Protein AF-A0A2C5YPR4-F1 (afdb_monomer_lite)

Sequence (133 aa):
MRWQLLCVPSAASAALASVCPGVGPGCRVGAGDQNVTSFQLYPENAEWDPKRCRMYFSAVYNSTVVVWDPVRRLQTGLLSIPGLSYQPPGHASGVRLDDSGDNLFIMNNAGAAFSTDGADIAGDNNLVNTSST

Foldseek 3Di:
DDDDPDPDDDDDDDPDQCPPPLADPPQRADDDDADADDPQQPFQDKEAQRNVQWMWTWRFCQRWIFIAHRVVSYTPDIGDDPPAGNDPPKTFNDWYADPVNQKIKTWIAFPPVDDQVPDDRHDDIDIDIDTPD

Structure (mmCIF, N/CA/C/O backbone):
data_AF-A0A2C5YPR4-F1
#
_entry.id   AF-A0A2C5YPR4-F1
#
loop_
_atom_site.group_PDB
_atom_site.id
_atom_site.type_symbol
_atom_site.label_atom_id
_atom_site.label_alt_id
_atom_site.label_comp_id
_atom_site.label_asym_id
_atom_site.label_entity_id
_atom_site.label_seq_id
_atom_site.pdbx_PDB_ins_code
_atom_site.Cartn_x
_atom_site.Cartn_y
_atom_site.Cartn_z
_atom_site.occupancy
_atom_site.B_iso_or_equiv
_atom_site.auth_seq_id
_atom_site.auth_comp_id
_atom_site.auth_asym_id
_atom_site.auth_atom_id
_atom_site.pdbx_PDB_model_num
ATOM 1 N N . MET A 1 1 ? -6.757 -15.200 -5.538 1.00 29.70 1 MET A N 1
ATOM 2 C CA . MET A 1 1 ? -6.153 -15.583 -4.241 1.00 29.70 1 MET A CA 1
ATOM 3 C C . MET A 1 1 ? -7.161 -15.277 -3.142 1.00 29.70 1 MET A C 1
ATOM 5 O O . MET A 1 1 ? -7.817 -14.248 -3.217 1.00 29.70 1 MET A O 1
ATOM 9 N N . ARG A 1 2 ? -7.378 -16.209 -2.211 1.00 26.59 2 ARG A N 1
ATOM 10 C CA . ARG A 1 2 ? -8.500 -16.213 -1.258 1.00 26.59 2 ARG A CA 1
ATOM 11 C C . ARG A 1 2 ? -7.988 -15.783 0.114 1.00 26.59 2 ARG A C 1
ATOM 13 O O . ARG A 1 2 ? -7.317 -16.564 0.775 1.00 26.59 2 ARG A O 1
ATOM 20 N N . TRP A 1 3 ? -8.288 -14.555 0.517 1.00 30.58 3 TRP A N 1
ATOM 21 C CA . TRP A 1 3 ? -7.925 -14.032 1.832 1.00 30.58 3 TRP A CA 1
ATOM 22 C C . TRP A 1 3 ? -9.118 -14.204 2.771 1.00 30.58 3 TRP A C 1
ATOM 24 O O . TRP A 1 3 ? -10.081 -13.447 2.715 1.00 30.58 3 TRP A O 1
ATOM 34 N N . GLN A 1 4 ? -9.084 -15.251 3.596 1.00 32.06 4 GLN A N 1
ATOM 35 C CA . GLN A 1 4 ? -10.029 -15.411 4.698 1.00 32.06 4 GLN A CA 1
ATOM 36 C C . GLN A 1 4 ? -9.467 -14.710 5.933 1.00 32.06 4 GLN A C 1
ATOM 38 O O . GLN A 1 4 ? -8.604 -15.249 6.619 1.00 32.06 4 GLN A O 1
ATOM 43 N N . LEU A 1 5 ? -9.983 -13.521 6.236 1.00 44.47 5 LEU A N 1
ATOM 44 C CA . LEU A 1 5 ? -9.872 -12.939 7.570 1.00 44.47 5 LEU A CA 1
ATOM 45 C C . LEU A 1 5 ? -10.891 -13.640 8.477 1.00 44.47 5 LEU A C 1
ATOM 47 O O . LEU A 1 5 ? -12.082 -13.332 8.472 1.00 44.47 5 LEU A O 1
ATOM 51 N N . LEU A 1 6 ? -10.423 -14.636 9.226 1.00 39.25 6 LEU A N 1
ATOM 52 C CA . LEU A 1 6 ? -11.188 -15.281 10.290 1.00 39.25 6 LEU A CA 1
ATOM 53 C C . LEU A 1 6 ? -11.204 -14.358 11.522 1.00 39.25 6 LEU A C 1
ATOM 55 O O . LEU A 1 6 ? -10.315 -14.444 12.363 1.00 39.25 6 LEU A O 1
ATOM 59 N N . CYS A 1 7 ? -12.219 -13.496 11.669 1.00 45.28 7 CYS A N 1
ATOM 60 C CA . CYS A 1 7 ? -12.578 -12.999 13.005 1.00 45.28 7 CYS A CA 1
ATOM 61 C C . CYS A 1 7 ? -13.321 -14.151 13.709 1.00 45.28 7 CYS A C 1
ATOM 63 O O . CYS A 1 7 ? -14.474 -14.438 13.395 1.00 45.28 7 CYS A O 1
ATOM 65 N N . VAL A 1 8 ? -12.630 -14.876 14.597 1.00 41.16 8 VAL A N 1
ATOM 66 C CA . VAL A 1 8 ? -13.221 -15.961 15.399 1.00 41.16 8 VAL A CA 1
ATOM 67 C C . VAL A 1 8 ? -14.096 -15.335 16.491 1.00 41.16 8 VAL A C 1
ATOM 69 O O . VAL A 1 8 ? -13.564 -14.623 17.345 1.00 41.16 8 VAL A O 1
ATOM 72 N N . PRO A 1 9 ? -15.419 -15.576 16.510 1.00 40.84 9 PRO A N 1
ATOM 73 C CA . PRO A 1 9 ? -16.254 -15.123 17.607 1.00 40.84 9 PRO A CA 1
ATOM 74 C C . PRO A 1 9 ? -16.085 -16.081 18.792 1.00 40.84 9 PRO A C 1
ATOM 76 O O . PRO A 1 9 ? -16.291 -17.288 18.664 1.00 40.84 9 PRO A O 1
ATOM 79 N N . SER A 1 10 ? -15.728 -15.548 19.961 1.00 45.56 10 SER A N 1
ATOM 80 C CA . SER A 1 10 ? -15.906 -16.283 21.215 1.00 45.56 10 SER A CA 1
ATOM 81 C C . SER A 1 10 ? -17.409 -16.369 21.490 1.00 45.56 10 SER A C 1
ATOM 83 O O . SER A 1 10 ? -18.108 -15.355 21.472 1.00 45.56 10 SER A O 1
ATOM 85 N N . ALA A 1 11 ? -17.927 -17.584 21.638 1.00 51.91 11 ALA A N 1
ATOM 86 C CA . ALA A 1 11 ? -19.357 -17.848 21.691 1.00 51.91 11 ALA A CA 1
ATOM 87 C C . ALA A 1 11 ? -20.017 -17.238 22.942 1.00 51.91 11 ALA A C 1
ATOM 89 O O . ALA A 1 11 ? -19.822 -17.729 24.049 1.00 51.91 11 ALA A O 1
ATOM 90 N N . ALA A 1 12 ? -20.858 -16.221 22.744 1.00 42.94 12 ALA A N 1
ATOM 91 C CA . ALA A 1 12 ? -22.042 -15.946 23.559 1.00 42.94 12 ALA A CA 1
ATOM 92 C C . ALA A 1 12 ? -23.005 -15.030 22.779 1.00 42.94 12 ALA A C 1
ATOM 94 O O . ALA A 1 12 ? -22.613 -13.995 22.246 1.00 42.94 12 ALA A O 1
ATOM 95 N N . SER A 1 13 ? -24.266 -15.452 22.693 1.00 50.44 13 SER A N 1
ATOM 96 C CA . SER A 1 13 ? -25.356 -14.819 21.950 1.00 50.44 13 SER A CA 1
ATOM 97 C C . SER A 1 13 ? -25.597 -13.345 22.288 1.00 50.44 13 SER A C 1
ATOM 99 O O . SER A 1 13 ? -26.002 -13.016 23.396 1.00 50.44 13 SER A O 1
ATOM 101 N N . ALA A 1 14 ? -25.486 -12.494 21.274 1.00 37.16 14 ALA A N 1
ATOM 102 C CA . ALA A 1 14 ? -26.423 -11.433 20.900 1.00 37.16 14 ALA A CA 1
ATOM 103 C C . ALA A 1 14 ? -25.923 -10.881 19.560 1.00 37.16 14 ALA A C 1
ATOM 105 O O . ALA A 1 14 ? -24.716 -10.836 19.334 1.00 37.16 14 ALA A O 1
ATOM 106 N N . ALA A 1 15 ? -26.821 -10.488 18.657 1.00 44.56 15 ALA A N 1
ATOM 107 C CA . ALA A 1 15 ? -26.459 -9.849 17.396 1.00 44.56 15 ALA A CA 1
ATOM 108 C C . ALA A 1 15 ? -25.780 -8.495 17.665 1.00 44.56 15 ALA A C 1
ATOM 110 O O . ALA A 1 15 ? -26.407 -7.440 17.658 1.00 44.56 15 ALA A O 1
ATOM 111 N N . LEU A 1 16 ? -24.483 -8.535 17.934 1.00 38.47 16 LEU A N 1
ATOM 112 C CA . LEU A 1 16 ? -23.595 -7.394 17.945 1.00 38.47 16 LEU A CA 1
ATOM 113 C C . LEU A 1 16 ? -22.750 -7.549 16.694 1.00 38.47 16 LEU A C 1
ATOM 115 O O . LEU A 1 16 ? -22.123 -8.587 16.483 1.00 38.47 16 LEU A O 1
ATOM 119 N N . ALA A 1 17 ? -22.797 -6.532 15.833 1.00 47.16 17 ALA A N 1
ATOM 120 C CA . ALA A 1 17 ? -21.857 -6.390 14.736 1.00 47.16 17 ALA A CA 1
ATOM 121 C C . ALA A 1 17 ? -20.468 -6.778 15.255 1.00 47.16 17 ALA A C 1
ATOM 123 O O . ALA A 1 17 ? -20.042 -6.250 16.281 1.00 47.16 17 ALA A O 1
ATOM 124 N N . SER A 1 18 ? -19.826 -7.745 14.600 1.00 43.69 18 SER A N 1
ATOM 125 C CA . SER A 1 18 ? -18.490 -8.212 14.958 1.00 43.69 18 SER A CA 1
ATOM 126 C C . SER A 1 18 ? -17.516 -7.042 14.821 1.00 43.69 18 SER A C 1
ATOM 128 O O . SER A 1 18 ? -16.945 -6.820 13.758 1.00 43.69 18 SER A O 1
ATOM 130 N N . VAL A 1 19 ? -17.371 -6.247 15.879 1.00 49.28 19 VAL A N 1
ATOM 131 C CA . VAL A 1 19 ? -16.337 -5.225 15.982 1.00 49.28 19 VAL A CA 1
ATOM 132 C C . VAL A 1 19 ? -15.076 -5.988 16.348 1.00 49.28 19 VAL A C 1
ATOM 134 O O . VAL A 1 19 ? -14.917 -6.413 17.491 1.00 49.28 19 VAL A O 1
ATOM 137 N N . CYS A 1 20 ? -14.215 -6.247 15.362 1.00 48.97 20 CYS A N 1
ATOM 138 C CA . CYS A 1 20 ? -12.929 -6.869 15.650 1.00 48.97 20 CYS A CA 1
ATOM 139 C C . CYS A 1 20 ? -12.147 -5.906 16.595 1.00 48.97 20 CYS A C 1
ATOM 141 O O . CYS A 1 20 ? -12.213 -4.686 16.411 1.00 48.97 20 CYS A O 1
ATOM 143 N N . PRO A 1 21 ? -11.499 -6.391 17.672 1.00 46.12 21 PRO A N 1
ATOM 144 C CA . PRO A 1 21 ? -10.796 -5.530 18.628 1.00 46.12 21 PRO A CA 1
ATOM 145 C C . PRO A 1 21 ? -9.700 -4.691 17.949 1.00 46.12 21 PRO A C 1
ATOM 147 O O . PRO A 1 21 ? -9.069 -5.154 17.004 1.00 46.12 21 PRO A O 1
ATOM 150 N N . GLY A 1 22 ? -9.465 -3.464 18.429 1.00 54.91 22 GLY A N 1
ATOM 151 C CA . GLY A 1 22 ? -8.440 -2.550 17.886 1.00 54.91 22 GLY A CA 1
ATOM 152 C C . GLY A 1 22 ? -8.912 -1.644 16.743 1.00 54.91 22 GLY A C 1
ATOM 153 O O . GLY A 1 22 ? -8.147 -0.823 16.247 1.00 54.91 22 GLY A O 1
ATOM 154 N N . VAL A 1 23 ? -10.173 -1.776 16.341 1.00 63.38 23 VAL A N 1
ATOM 155 C CA . VAL A 1 23 ? -10.785 -1.054 15.229 1.00 63.38 23 VAL A CA 1
ATOM 156 C C . VAL A 1 23 ? -11.192 0.367 15.659 1.00 63.38 23 VAL A C 1
ATOM 158 O O . VAL A 1 23 ? -11.971 0.540 16.597 1.00 63.38 23 VAL A O 1
ATOM 161 N N . GLY A 1 24 ? -10.635 1.390 15.000 1.00 61.47 24 GLY A N 1
ATOM 162 C CA . GLY A 1 24 ? -10.795 2.805 15.349 1.00 61.47 24 GLY A CA 1
ATOM 163 C C . GLY A 1 24 ? -12.256 3.295 15.354 1.00 61.47 24 GLY A C 1
ATOM 164 O O . GLY A 1 24 ? -13.140 2.652 14.773 1.00 61.47 24 GLY A O 1
ATOM 165 N N . PRO A 1 25 ? -12.551 4.442 16.000 1.00 64.62 25 PRO A N 1
ATOM 166 C CA . PRO A 1 25 ? -13.915 4.955 16.123 1.00 64.62 25 PRO A CA 1
ATOM 167 C C . PRO A 1 25 ? -14.600 5.089 14.754 1.00 64.62 25 PRO A C 1
ATOM 169 O O . PRO A 1 25 ? -14.103 5.770 13.864 1.00 64.62 25 PRO A O 1
ATOM 172 N N . GLY A 1 26 ? -15.756 4.441 14.580 1.00 74.19 26 GLY A N 1
ATOM 173 C CA . GLY A 1 26 ? -16.547 4.517 13.342 1.00 74.19 26 GLY A CA 1
ATOM 174 C C . GLY A 1 26 ? -16.193 3.487 12.264 1.00 74.19 26 GLY A C 1
ATOM 175 O O . GLY A 1 26 ? -16.858 3.439 11.230 1.00 74.19 26 GLY A O 1
ATOM 176 N N . CYS A 1 27 ? -15.220 2.612 12.506 1.00 83.69 27 CYS A N 1
ATOM 177 C CA . CYS A 1 27 ? -14.826 1.597 11.543 1.00 83.69 27 CYS A CA 1
ATOM 178 C C . CYS A 1 27 ? -15.746 0.366 11.590 1.00 83.69 27 CYS A C 1
ATOM 180 O O . CYS A 1 27 ? -15.499 -0.627 12.271 1.00 83.69 27 CYS A O 1
ATOM 182 N N . ARG A 1 28 ? -16.872 0.456 10.879 1.00 84.44 28 ARG A N 1
ATOM 183 C CA . ARG A 1 28 ? -17.850 -0.631 10.738 1.00 84.44 28 ARG A CA 1
ATOM 184 C C . ARG A 1 28 ? -17.768 -1.221 9.339 1.00 84.44 28 ARG A C 1
ATOM 186 O O . ARG A 1 28 ? -18.490 -0.805 8.437 1.00 84.44 28 ARG A O 1
ATOM 193 N N . VAL A 1 29 ? -16.875 -2.187 9.169 1.00 83.81 29 VAL A N 1
ATOM 194 C CA . VAL A 1 29 ? -16.724 -2.911 7.906 1.00 83.81 29 VAL A CA 1
ATOM 195 C C . VAL A 1 29 ? -17.851 -3.934 7.782 1.00 83.81 29 VAL A C 1
ATOM 197 O O . VAL A 1 29 ? -18.053 -4.761 8.669 1.00 83.81 29 VAL A O 1
ATOM 200 N N . GLY A 1 30 ? -18.619 -3.857 6.695 1.00 80.25 30 GLY A N 1
ATOM 201 C CA . GLY A 1 30 ? -19.662 -4.842 6.415 1.00 80.25 30 GLY A CA 1
ATOM 202 C C . GLY A 1 30 ? -19.060 -6.232 6.196 1.00 80.25 30 GLY A C 1
ATOM 203 O O . GLY A 1 30 ? -18.046 -6.356 5.510 1.00 80.25 30 GLY A O 1
ATOM 204 N N . ALA A 1 31 ? -19.690 -7.260 6.767 1.00 81.06 31 ALA A N 1
ATOM 205 C CA . ALA A 1 31 ? -19.285 -8.647 6.569 1.00 81.06 31 ALA A CA 1
ATOM 206 C C . ALA A 1 31 ? -19.468 -9.094 5.107 1.00 81.06 31 ALA A C 1
ATOM 208 O O . ALA A 1 31 ? -20.334 -8.582 4.394 1.00 81.06 31 ALA A O 1
ATOM 209 N N . GLY A 1 32 ? -18.686 -10.096 4.706 1.00 85.31 32 GLY A N 1
ATOM 210 C CA . GLY A 1 32 ? -18.700 -10.667 3.361 1.00 85.31 32 GLY A CA 1
ATOM 211 C C . GLY A 1 32 ? -17.592 -10.123 2.463 1.00 85.31 32 GLY A C 1
ATOM 212 O O . GLY A 1 32 ? -16.720 -9.372 2.901 1.00 85.31 32 GLY A O 1
ATOM 213 N N . ASP A 1 33 ? -17.635 -10.535 1.200 1.00 87.31 33 ASP A N 1
ATOM 214 C CA . ASP A 1 33 ? -16.635 -10.156 0.210 1.00 87.31 33 ASP A CA 1
ATOM 215 C C . ASP A 1 33 ? -16.826 -8.703 -0.230 1.00 87.31 33 ASP A C 1
ATOM 217 O O . ASP A 1 33 ? -17.948 -8.206 -0.377 1.00 87.31 33 ASP A O 1
ATOM 221 N N . GLN A 1 34 ? -15.711 -8.015 -0.464 1.00 87.81 34 GLN A N 1
ATOM 222 C CA . GLN A 1 34 ? -15.714 -6.648 -0.961 1.00 87.81 34 GLN A CA 1
ATOM 223 C C . GLN A 1 34 ? -14.886 -6.551 -2.237 1.00 87.81 34 GLN A C 1
ATOM 225 O O . GLN A 1 34 ? -13.765 -7.053 -2.310 1.00 87.81 34 GLN A O 1
ATOM 230 N N . ASN A 1 35 ? -15.442 -5.876 -3.240 1.00 90.81 35 ASN A N 1
ATOM 231 C CA . ASN A 1 35 ? -14.740 -5.625 -4.489 1.00 90.81 35 ASN A CA 1
ATOM 232 C C . ASN A 1 35 ? -13.862 -4.384 -4.345 1.00 90.81 35 ASN A C 1
ATOM 234 O O . ASN A 1 35 ? -14.360 -3.281 -4.116 1.00 90.81 35 ASN A O 1
ATOM 238 N N . VAL A 1 36 ? -12.559 -4.568 -4.535 1.00 90.62 36 VAL A N 1
ATOM 239 C CA . VAL A 1 36 ? -11.582 -3.481 -4.593 1.00 90.62 36 VAL A CA 1
ATOM 240 C C . VAL A 1 36 ? -11.306 -3.178 -6.058 1.00 90.62 36 VAL A C 1
ATOM 242 O O . VAL A 1 36 ? -10.857 -4.045 -6.803 1.00 90.62 36 VAL A O 1
ATOM 245 N N . THR A 1 37 ? -11.590 -1.948 -6.479 1.00 89.44 37 THR A N 1
ATOM 246 C CA . THR A 1 37 ? -11.297 -1.486 -7.840 1.00 89.44 37 THR A CA 1
ATOM 247 C C . THR A 1 37 ? -10.220 -0.419 -7.770 1.00 89.44 37 THR A C 1
ATOM 249 O O . THR A 1 37 ? -10.416 0.624 -7.153 1.00 89.44 37 THR A O 1
ATOM 252 N N . SER A 1 38 ? -9.081 -0.691 -8.397 1.00 86.25 38 SER A N 1
ATOM 253 C CA . SER A 1 38 ? -7.990 0.263 -8.561 1.00 86.25 38 SER A CA 1
ATOM 254 C C . SER A 1 38 ? -7.254 -0.043 -9.863 1.00 86.25 38 SER A C 1
ATOM 256 O O . SER A 1 38 ? -7.169 -1.202 -10.285 1.00 86.25 38 SER A O 1
ATOM 258 N N . PHE A 1 39 ? -6.782 1.002 -10.540 1.00 83.00 39 PHE A N 1
ATOM 259 C CA . PHE A 1 39 ? -6.093 0.864 -11.816 1.00 83.00 39 PHE A CA 1
ATOM 260 C C . PHE A 1 39 ? -4.791 0.078 -11.631 1.00 83.00 39 PHE A C 1
ATOM 262 O O . PHE A 1 39 ? -3.960 0.444 -10.806 1.00 83.00 39 PHE A O 1
ATOM 269 N N . GLN A 1 40 ? -4.629 -0.997 -12.409 1.00 83.62 40 GLN A N 1
ATOM 270 C CA . GLN A 1 40 ? -3.455 -1.876 -12.365 1.00 83.62 40 GLN A CA 1
ATOM 271 C C . GLN A 1 40 ? -3.083 -2.362 -10.950 1.00 83.62 40 GLN A C 1
ATOM 273 O O . GLN A 1 40 ? -1.904 -2.475 -10.628 1.00 83.62 40 GLN A O 1
ATOM 278 N N . LEU A 1 41 ? -4.079 -2.683 -10.113 1.00 85.12 41 LEU A N 1
ATOM 279 C CA . LEU A 1 41 ? -3.826 -3.109 -8.735 1.00 85.12 41 LEU A CA 1
ATOM 280 C C . LEU A 1 41 ? -2.933 -4.353 -8.651 1.00 85.12 41 LEU A C 1
ATOM 282 O O . LEU A 1 41 ? -1.957 -4.321 -7.922 1.00 85.12 41 LEU A O 1
ATOM 286 N N . TYR A 1 42 ? -3.280 -5.429 -9.375 1.00 89.62 42 TYR A N 1
ATOM 287 C CA . TYR A 1 42 ? -2.571 -6.723 -9.373 1.00 89.62 42 TYR A CA 1
ATOM 288 C C . TYR A 1 42 ? -1.944 -7.065 -8.008 1.00 89.62 42 TYR A C 1
ATOM 290 O O . TYR A 1 42 ? -0.723 -7.151 -7.906 1.00 89.62 42 TYR A O 1
ATOM 298 N N . PRO A 1 43 ? -2.760 -7.174 -6.943 1.00 89.56 43 PRO A N 1
ATOM 299 C CA . PRO A 1 43 ? -2.236 -7.127 -5.592 1.00 89.56 43 PRO A CA 1
ATOM 300 C C . PRO A 1 43 ? -1.516 -8.423 -5.240 1.00 89.56 43 PRO A C 1
ATOM 302 O O . PRO A 1 43 ? -2.096 -9.506 -5.351 1.00 89.56 43 PRO A O 1
ATOM 305 N N . GLU A 1 44 ? -0.277 -8.304 -4.774 1.00 89.50 44 GLU A N 1
ATOM 306 C CA . GLU A 1 44 ? 0.502 -9.443 -4.281 1.00 89.50 44 GLU A CA 1
ATOM 307 C C . GLU A 1 44 ? 0.308 -9.633 -2.772 1.00 89.50 44 GLU A C 1
ATOM 309 O O . GLU A 1 44 ? 0.193 -10.756 -2.277 1.00 89.50 44 GLU A O 1
ATOM 314 N N . ASN A 1 45 ? 0.173 -8.530 -2.037 1.00 94.81 45 ASN A N 1
ATOM 315 C CA . ASN A 1 45 ? 0.009 -8.539 -0.596 1.00 94.81 45 ASN A CA 1
ATOM 316 C C . ASN A 1 45 ? -0.944 -7.436 -0.120 1.00 94.81 45 ASN A C 1
ATOM 318 O O . ASN A 1 45 ? -1.183 -6.440 -0.807 1.00 94.81 45 ASN A O 1
ATOM 322 N N . ALA A 1 46 ? -1.516 -7.649 1.063 1.00 95.25 46 ALA A N 1
ATOM 323 C CA . ALA A 1 46 ? -2.442 -6.730 1.695 1.00 95.25 46 ALA A CA 1
ATOM 324 C C . ALA A 1 46 ? -2.221 -6.698 3.210 1.00 95.25 46 ALA A C 1
ATOM 326 O O . ALA A 1 46 ? -1.934 -7.735 3.808 1.00 95.25 46 ALA A O 1
ATOM 327 N N . GLU A 1 47 ? -2.407 -5.527 3.813 1.00 96.31 47 GLU A N 1
ATOM 328 C CA . GLU A 1 47 ? -2.252 -5.302 5.252 1.00 96.31 47 GLU A CA 1
ATOM 329 C C . GLU A 1 47 ? -3.437 -4.506 5.805 1.00 96.31 47 GLU A C 1
ATOM 331 O O . GLU A 1 47 ? -3.921 -3.567 5.161 1.00 96.31 47 GLU A O 1
ATOM 336 N N . TRP A 1 48 ? -3.906 -4.885 6.994 1.00 92.94 48 TRP A N 1
ATOM 337 C CA . TRP A 1 48 ? -5.047 -4.253 7.651 1.00 92.94 48 TRP A CA 1
ATOM 338 C C . TRP A 1 48 ? -4.572 -3.278 8.726 1.00 92.94 48 TRP A C 1
ATOM 340 O O . TRP A 1 48 ? -3.899 -3.675 9.669 1.00 92.94 48 TRP A O 1
ATOM 350 N N . ASP A 1 49 ? -4.978 -2.011 8.624 1.00 93.31 49 ASP A N 1
ATOM 351 C CA . ASP A 1 49 ? -4.781 -1.001 9.664 1.00 93.31 49 ASP A CA 1
ATOM 352 C C . ASP A 1 49 ? -6.084 -0.819 10.462 1.00 93.31 49 ASP A C 1
ATOM 354 O O . ASP A 1 49 ? -6.951 -0.024 10.067 1.00 93.31 49 ASP A O 1
ATOM 358 N N . PRO A 1 50 ? -6.260 -1.522 11.597 1.00 87.06 50 PRO A N 1
ATOM 359 C CA . PRO A 1 50 ? -7.445 -1.353 12.425 1.00 87.06 50 PRO A CA 1
ATOM 360 C C . PRO A 1 50 ? -7.469 0.022 13.109 1.00 87.06 50 PRO A C 1
ATOM 362 O O . PRO A 1 50 ? -8.553 0.572 13.310 1.00 87.06 50 PRO A O 1
ATOM 365 N N . LYS A 1 51 ? -6.306 0.625 13.398 1.00 88.81 51 LYS A N 1
ATOM 366 C CA . LYS A 1 51 ? -6.183 1.922 14.085 1.00 88.81 51 LYS A CA 1
ATOM 367 C C . LYS A 1 51 ? -6.772 3.053 13.244 1.00 88.81 51 LYS A C 1
ATOM 369 O O . LYS A 1 51 ? -7.459 3.921 13.783 1.00 88.81 51 LYS A O 1
ATOM 374 N N . ARG A 1 52 ? -6.551 3.022 11.928 1.00 90.44 52 ARG A N 1
ATOM 375 C CA . ARG A 1 52 ? -7.028 4.043 10.971 1.00 90.44 52 ARG A CA 1
ATOM 376 C C . ARG A 1 52 ? -8.154 3.573 10.059 1.00 90.44 52 ARG A C 1
ATOM 378 O O . ARG A 1 52 ? -8.629 4.358 9.245 1.00 90.44 52 ARG A O 1
ATOM 385 N N . CYS A 1 53 ? -8.604 2.330 10.208 1.00 91.56 53 CYS A N 1
ATOM 386 C CA . CYS A 1 53 ? -9.664 1.731 9.402 1.00 91.56 53 CYS A CA 1
ATOM 387 C C . CYS A 1 53 ? -9.377 1.750 7.896 1.00 91.56 53 CYS A C 1
ATOM 389 O O . CYS A 1 53 ? -10.159 2.278 7.103 1.00 91.56 53 CYS A O 1
ATOM 391 N N . ARG A 1 54 ? -8.244 1.194 7.478 1.00 93.38 54 ARG A N 1
ATOM 392 C CA . ARG A 1 54 ? -7.869 1.152 6.060 1.00 93.38 54 ARG A CA 1
ATOM 393 C C . ARG A 1 54 ? -7.104 -0.109 5.713 1.00 93.38 54 ARG A C 1
ATOM 395 O O . ARG A 1 54 ? -6.423 -0.681 6.553 1.00 93.38 54 ARG A O 1
ATOM 402 N N . MET A 1 55 ? -7.224 -0.524 4.463 1.00 95.00 55 MET A N 1
ATOM 403 C CA . MET A 1 55 ? -6.415 -1.588 3.885 1.00 95.00 55 MET A CA 1
ATOM 404 C C . MET A 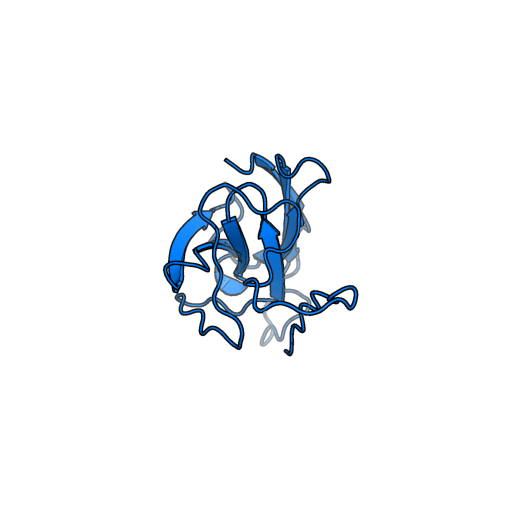1 55 ? -5.313 -0.970 3.035 1.00 95.00 55 MET A C 1
ATOM 406 O O . MET A 1 55 ? -5.557 -0.025 2.278 1.00 95.00 55 MET A O 1
ATOM 410 N N . TYR A 1 56 ? -4.126 -1.547 3.127 1.00 96.94 56 TYR A N 1
ATOM 411 C CA . TYR A 1 56 ? -3.039 -1.313 2.192 1.00 96.94 56 TYR A CA 1
ATOM 412 C C . TYR A 1 56 ? -2.943 -2.487 1.245 1.00 96.94 56 TYR A C 1
ATOM 414 O O . TYR A 1 56 ? -2.956 -3.628 1.691 1.00 96.94 56 TYR A O 1
ATOM 422 N N . PHE A 1 57 ? -2.807 -2.212 -0.043 1.00 96.50 57 PHE A N 1
ATOM 423 C CA . PHE A 1 57 ? -2.547 -3.228 -1.054 1.00 96.50 57 PHE A CA 1
ATOM 424 C C . PHE A 1 57 ? -1.262 -2.876 -1.783 1.00 96.50 57 PHE A C 1
ATOM 426 O O . PHE A 1 57 ? -1.123 -1.749 -2.264 1.00 96.50 57 PHE A O 1
ATOM 433 N N . SER A 1 58 ? -0.334 -3.824 -1.880 1.00 94.31 58 SER A N 1
ATOM 434 C CA . SER A 1 58 ? 0.811 -3.663 -2.770 1.00 94.31 58 SER A CA 1
ATOM 435 C C . SER A 1 58 ? 0.318 -3.661 -4.219 1.00 94.31 58 SER A C 1
ATOM 437 O O . SER A 1 58 ? -0.522 -4.479 -4.589 1.00 94.31 58 SER A O 1
ATOM 439 N N . ALA A 1 59 ? 0.777 -2.702 -5.024 1.00 92.06 59 ALA A N 1
ATOM 440 C CA . ALA A 1 59 ? 0.434 -2.596 -6.436 1.00 92.06 59 ALA A CA 1
ATOM 441 C C . ALA A 1 59 ? 1.671 -2.880 -7.288 1.00 92.06 59 ALA A C 1
ATOM 443 O O . ALA A 1 59 ? 2.565 -2.037 -7.417 1.00 92.06 59 ALA A O 1
ATOM 444 N N . VAL A 1 60 ? 1.702 -4.086 -7.857 1.00 87.19 60 VAL A N 1
ATOM 445 C CA . VAL A 1 60 ? 2.898 -4.698 -8.454 1.00 87.19 60 VAL A CA 1
ATOM 446 C C . VAL A 1 60 ? 3.462 -3.831 -9.578 1.00 87.19 60 VAL A C 1
ATOM 448 O O . VAL A 1 60 ? 4.575 -3.338 -9.461 1.00 87.19 60 VAL A O 1
ATOM 451 N N . TYR A 1 61 ? 2.691 -3.556 -10.632 1.00 79.56 61 TYR A N 1
ATOM 452 C CA . TYR A 1 61 ? 3.242 -2.922 -11.840 1.00 79.56 61 TYR A CA 1
ATOM 453 C C . TYR A 1 61 ? 3.605 -1.442 -11.697 1.00 79.56 61 TYR A C 1
ATOM 455 O O . TYR A 1 61 ? 4.461 -0.956 -12.428 1.00 79.56 61 TYR A O 1
ATOM 463 N N . ASN A 1 62 ? 2.974 -0.721 -10.768 1.00 86.19 62 ASN A N 1
ATOM 464 C CA . ASN A 1 62 ? 3.306 0.684 -10.516 1.00 86.19 62 ASN A CA 1
ATOM 465 C C . ASN A 1 62 ? 4.318 0.849 -9.381 1.00 86.19 62 ASN A C 1
ATOM 467 O O . ASN A 1 62 ? 4.785 1.964 -9.135 1.00 86.19 62 ASN A O 1
ATOM 471 N N . SER A 1 63 ? 4.672 -0.244 -8.696 1.00 90.56 63 SER A N 1
ATOM 472 C CA . SER A 1 63 ? 5.527 -0.225 -7.517 1.00 90.56 63 SER A CA 1
ATOM 473 C C . SER A 1 63 ? 5.034 0.787 -6.469 1.00 90.56 63 SER A C 1
ATOM 475 O O . SER A 1 63 ? 5.799 1.592 -5.929 1.00 90.56 63 SER A O 1
ATOM 477 N N . THR A 1 64 ? 3.728 0.783 -6.215 1.00 93.12 64 THR A N 1
ATOM 478 C CA . THR A 1 64 ? 3.029 1.694 -5.295 1.00 93.12 64 THR A CA 1
ATOM 479 C C . THR A 1 64 ? 2.237 0.905 -4.257 1.00 93.12 64 THR A C 1
ATOM 481 O O . THR A 1 64 ? 2.133 -0.319 -4.329 1.00 93.12 64 THR A O 1
ATOM 484 N N . VAL A 1 65 ? 1.665 1.604 -3.277 1.00 95.56 65 VAL A N 1
ATOM 485 C CA . VAL A 1 65 ? 0.711 1.016 -2.328 1.00 95.56 65 VAL A CA 1
ATOM 486 C C . VAL A 1 65 ? -0.621 1.740 -2.428 1.00 95.56 65 VAL A C 1
ATOM 488 O O . VAL A 1 65 ? -0.702 2.954 -2.244 1.00 95.56 65 VAL A O 1
ATOM 491 N N . VAL A 1 66 ? -1.686 1.000 -2.706 1.00 96.00 66 VAL A N 1
ATOM 492 C CA . VAL A 1 66 ? -3.052 1.527 -2.737 1.00 96.00 66 VAL A CA 1
ATOM 493 C C . VAL A 1 66 ? -3.600 1.573 -1.316 1.00 96.00 66 VAL A C 1
ATOM 495 O O . VAL A 1 66 ? -3.565 0.572 -0.602 1.00 96.00 66 VAL A O 1
ATOM 498 N N . VAL A 1 67 ? -4.127 2.732 -0.919 1.00 96.31 67 VAL A N 1
ATOM 499 C CA . VAL A 1 67 ? -4.823 2.925 0.359 1.00 96.31 67 VAL A CA 1
ATOM 500 C C . VAL A 1 67 ? -6.319 2.868 0.101 1.00 96.31 67 VAL A C 1
ATOM 502 O O . VAL A 1 67 ? -6.841 3.609 -0.737 1.00 96.31 67 VAL A O 1
ATOM 505 N N . TRP A 1 68 ? -7.015 1.989 0.811 1.00 95.81 68 TRP A N 1
ATOM 506 C CA . TRP A 1 68 ? -8.424 1.713 0.567 1.00 95.81 68 TRP A CA 1
ATOM 507 C C . TRP A 1 68 ? -9.249 1.752 1.852 1.00 95.81 68 TRP A C 1
ATOM 509 O O . TRP A 1 68 ? -8.856 1.200 2.878 1.00 95.81 68 TRP A O 1
ATOM 519 N N . ASP A 1 69 ? -10.405 2.407 1.783 1.00 92.75 69 ASP A N 1
ATOM 520 C CA . ASP A 1 69 ? -11.371 2.514 2.875 1.00 92.75 69 ASP A CA 1
ATOM 521 C C . ASP A 1 69 ? -12.412 1.383 2.754 1.00 92.75 69 ASP A C 1
ATOM 523 O O . ASP A 1 69 ? -13.220 1.400 1.818 1.00 92.75 69 ASP A O 1
ATOM 527 N N . PRO A 1 70 ? -12.436 0.414 3.688 1.00 91.25 70 PRO A N 1
ATOM 528 C CA . PRO A 1 70 ? -13.359 -0.724 3.666 1.00 91.25 70 PRO A CA 1
ATOM 529 C C . PRO A 1 70 ? -14.790 -0.393 4.104 1.00 91.25 70 PRO A C 1
ATOM 531 O O . PRO A 1 70 ? -15.699 -1.212 3.948 1.00 91.25 70 PRO A O 1
ATOM 534 N N . VAL A 1 71 ? -15.016 0.783 4.687 1.00 90.38 71 VAL A N 1
ATOM 535 C CA . VAL A 1 71 ? -16.351 1.243 5.082 1.00 90.38 71 VAL A CA 1
ATOM 536 C C . VAL A 1 71 ? -17.021 1.903 3.885 1.00 90.38 71 VAL A C 1
ATOM 538 O O . VAL A 1 71 ? -18.163 1.586 3.553 1.00 90.38 71 VAL A O 1
ATOM 541 N N . ARG A 1 72 ? -16.294 2.792 3.202 1.00 90.38 72 ARG A N 1
ATOM 542 C CA . ARG A 1 72 ? -16.772 3.513 2.012 1.00 90.38 72 ARG A CA 1
ATOM 543 C C . ARG A 1 72 ? -16.562 2.745 0.709 1.00 90.38 72 ARG A C 1
ATOM 545 O O . ARG A 1 72 ? -17.129 3.130 -0.309 1.00 90.38 72 ARG A O 1
ATOM 552 N N . ARG A 1 73 ? -15.786 1.660 0.748 1.00 91.25 73 ARG A N 1
ATOM 553 C CA . ARG A 1 73 ? -15.464 0.767 -0.377 1.00 91.25 73 ARG A CA 1
ATOM 554 C C . ARG A 1 73 ? -14.800 1.487 -1.545 1.00 91.25 73 ARG A C 1
ATOM 556 O O . ARG A 1 73 ? -15.122 1.239 -2.706 1.00 91.25 73 ARG A O 1
ATOM 563 N N . LEU A 1 74 ? -13.874 2.390 -1.245 1.00 93.06 74 LEU A N 1
ATOM 564 C CA . LEU A 1 74 ? -13.206 3.205 -2.256 1.00 93.06 74 LEU A CA 1
ATOM 565 C C . LEU A 1 74 ? -11.728 3.406 -1.941 1.00 93.06 74 LEU A C 1
ATOM 567 O O . LEU A 1 74 ? -11.313 3.419 -0.783 1.00 93.06 74 LEU A O 1
ATOM 571 N N . GLN A 1 75 ? -10.934 3.574 -2.997 1.00 94.56 75 GLN A N 1
ATOM 572 C CA . GLN A 1 75 ? -9.540 3.976 -2.875 1.00 94.56 75 GLN A CA 1
ATOM 573 C C . GLN A 1 75 ? -9.479 5.413 -2.347 1.00 94.56 75 G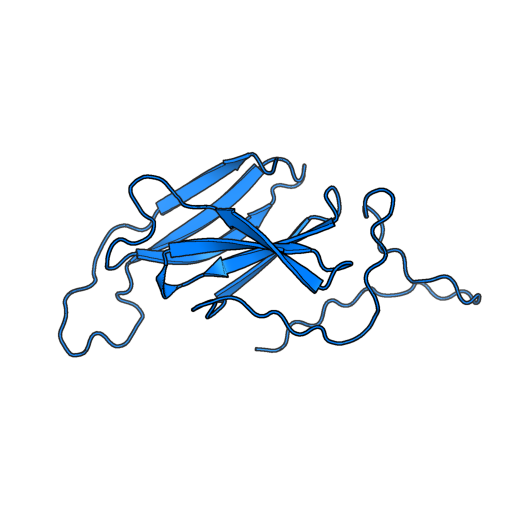LN A C 1
ATOM 575 O O . GLN A 1 75 ? -10.021 6.328 -2.965 1.00 94.56 75 GLN A O 1
ATOM 580 N N . THR A 1 76 ? -8.810 5.608 -1.216 1.00 94.81 76 THR A N 1
ATOM 581 C CA . THR A 1 76 ? -8.628 6.916 -0.571 1.00 94.81 76 THR A CA 1
ATOM 582 C C . THR A 1 76 ? -7.250 7.509 -0.814 1.00 94.81 76 THR A C 1
ATOM 584 O O . THR A 1 76 ? -7.059 8.702 -0.591 1.00 94.81 76 THR A O 1
ATOM 587 N N . GLY A 1 77 ? -6.292 6.713 -1.290 1.00 94.50 77 GLY A N 1
ATOM 588 C CA . GLY A 1 77 ? -4.944 7.195 -1.548 1.00 94.50 77 GLY A CA 1
ATOM 589 C C . GLY A 1 77 ? -4.093 6.236 -2.366 1.00 94.50 77 GLY A C 1
ATOM 590 O O . GLY A 1 77 ? -4.468 5.093 -2.634 1.00 94.50 77 GLY A O 1
ATOM 591 N N . LEU A 1 78 ? -2.933 6.742 -2.768 1.00 94.06 78 LEU A N 1
ATOM 592 C CA . LEU A 1 78 ? -1.891 6.000 -3.462 1.00 94.06 78 LEU A CA 1
ATOM 593 C C . LEU A 1 78 ? -0.540 6.471 -2.923 1.00 94.06 78 LEU A C 1
ATOM 595 O O . LEU A 1 78 ? -0.179 7.635 -3.089 1.00 94.06 78 LEU A O 1
ATOM 599 N N . LEU A 1 79 ? 0.194 5.581 -2.266 1.00 94.94 79 LEU A N 1
ATOM 600 C CA . LEU A 1 79 ? 1.530 5.864 -1.760 1.00 94.94 79 LEU A CA 1
ATOM 601 C C . LEU A 1 79 ? 2.541 5.552 -2.858 1.00 94.94 79 LEU A C 1
ATOM 603 O O . LEU A 1 79 ? 2.636 4.416 -3.327 1.00 94.94 79 LEU A O 1
ATOM 607 N N . SER A 1 80 ? 3.285 6.578 -3.260 1.00 94.12 80 SER A N 1
ATOM 608 C CA . SER A 1 80 ? 4.424 6.442 -4.166 1.00 94.12 80 SER A CA 1
ATOM 609 C C . SER A 1 80 ? 5.717 6.502 -3.363 1.00 94.12 80 SER A C 1
ATOM 611 O O . SER A 1 80 ? 5.859 7.327 -2.463 1.00 94.12 80 SER A O 1
ATOM 613 N N . ILE A 1 81 ? 6.652 5.623 -3.697 1.00 91.88 81 ILE A N 1
ATOM 614 C CA . ILE A 1 81 ? 7.965 5.499 -3.081 1.00 91.88 81 ILE A CA 1
ATOM 615 C C . ILE A 1 81 ? 8.955 6.297 -3.938 1.00 91.88 81 ILE A C 1
ATOM 617 O O . ILE A 1 81 ? 9.182 5.932 -5.099 1.00 91.88 81 ILE A O 1
ATOM 621 N N . PRO A 1 82 ? 9.534 7.391 -3.412 1.00 91.25 82 PRO A N 1
ATOM 622 C CA . PRO A 1 82 ? 10.460 8.224 -4.169 1.00 91.25 82 PRO A CA 1
ATOM 623 C C . PRO A 1 82 ? 11.621 7.413 -4.748 1.00 91.25 82 PRO A C 1
ATOM 625 O O . PRO A 1 82 ? 12.257 6.636 -4.043 1.00 91.25 82 PRO A O 1
ATOM 628 N N . GLY A 1 83 ? 11.881 7.595 -6.043 1.00 88.88 83 GLY A N 1
ATOM 629 C CA . GLY A 1 83 ? 12.963 6.913 -6.754 1.00 88.88 83 GLY A CA 1
ATOM 630 C C . GLY A 1 83 ? 12.691 5.454 -7.132 1.00 88.88 83 GLY A C 1
ATOM 631 O O . GLY A 1 83 ? 13.482 4.904 -7.887 1.00 88.88 83 GLY A O 1
ATOM 632 N N . LEU A 1 84 ? 11.589 4.845 -6.672 1.00 89.50 84 LEU A N 1
ATOM 633 C CA . LEU A 1 84 ? 11.276 3.442 -6.972 1.00 89.50 84 LEU A CA 1
ATOM 634 C C . LEU A 1 84 ? 9.921 3.237 -7.668 1.00 89.50 84 LEU A C 1
ATOM 636 O O . LEU A 1 84 ? 9.798 2.367 -8.524 1.00 89.50 84 LEU A O 1
ATOM 640 N N . SER A 1 85 ? 8.892 4.021 -7.335 1.00 90.94 85 SER A N 1
ATOM 641 C CA . SER A 1 85 ? 7.593 3.908 -8.015 1.00 90.94 85 SER A CA 1
ATOM 642 C C . SER A 1 85 ? 7.662 4.351 -9.475 1.00 90.94 85 SER A C 1
ATOM 644 O O . SER A 1 85 ? 8.369 5.303 -9.809 1.00 90.94 85 SER A O 1
ATOM 646 N N . TYR A 1 86 ? 6.861 3.700 -10.325 1.00 88.50 86 TYR A N 1
ATOM 647 C CA . TYR A 1 86 ? 6.767 3.948 -11.772 1.00 88.50 86 TYR A CA 1
ATOM 648 C C . TYR A 1 86 ? 8.091 3.778 -12.538 1.00 88.50 86 TYR A C 1
ATOM 650 O O . TYR A 1 86 ? 8.228 4.283 -13.651 1.00 88.50 86 TYR A O 1
ATOM 658 N N . GLN A 1 87 ? 9.059 3.073 -11.949 1.00 81.19 87 GLN A N 1
ATOM 659 C CA . GLN A 1 87 ? 10.327 2.729 -12.582 1.00 81.19 87 GLN A CA 1
ATOM 660 C C . GLN A 1 87 ? 10.325 1.238 -12.943 1.00 81.19 87 GLN A C 1
ATOM 662 O O . GLN A 1 87 ? 10.157 0.398 -12.055 1.00 81.19 87 GLN A O 1
ATOM 667 N N . PRO A 1 88 ? 10.545 0.865 -14.213 1.00 69.44 88 PRO A N 1
ATOM 668 C CA . PRO A 1 88 ? 10.916 -0.508 -14.540 1.00 69.44 88 PRO A CA 1
ATOM 669 C C . PRO A 1 88 ? 12.270 -0.842 -13.877 1.00 69.44 88 PRO A C 1
ATOM 671 O O . PRO A 1 88 ? 13.152 0.019 -13.908 1.00 69.44 88 PRO A O 1
ATOM 674 N N . PRO A 1 89 ? 12.499 -2.043 -13.305 1.00 71.31 89 PRO A N 1
ATOM 675 C CA . PRO A 1 89 ? 11.624 -3.217 -13.199 1.00 71.31 89 PRO A CA 1
ATOM 676 C C . PRO A 1 89 ? 11.009 -3.430 -11.796 1.00 71.31 89 PRO A C 1
ATOM 678 O O . PRO A 1 89 ? 10.677 -4.564 -11.436 1.00 71.31 89 PRO A O 1
ATOM 681 N N . GLY A 1 90 ? 10.932 -2.384 -10.970 1.00 76.31 90 GLY A N 1
ATOM 682 C CA . GLY A 1 90 ? 10.508 -2.506 -9.574 1.00 76.31 90 GLY A CA 1
ATOM 683 C C . GLY A 1 90 ? 9.045 -2.926 -9.440 1.00 76.31 90 GLY A C 1
ATOM 684 O O . GLY A 1 90 ? 8.191 -2.474 -10.205 1.00 76.31 90 GLY A O 1
ATOM 685 N N . HIS A 1 91 ? 8.745 -3.769 -8.453 1.00 86.94 91 HIS A N 1
ATOM 686 C CA . HIS A 1 91 ? 7.379 -4.093 -8.060 1.00 86.94 91 HIS A CA 1
ATOM 687 C C . HIS A 1 91 ? 7.207 -4.096 -6.544 1.00 86.94 91 HIS A C 1
ATOM 689 O O . HIS A 1 91 ? 8.007 -4.664 -5.800 1.00 86.94 91 HIS A O 1
ATOM 695 N N . ALA A 1 92 ? 6.108 -3.501 -6.079 1.00 90.56 92 ALA A N 1
ATOM 696 C CA . ALA A 1 92 ? 5.716 -3.589 -4.681 1.00 90.56 92 ALA A CA 1
ATOM 697 C C . ALA A 1 92 ? 5.105 -4.974 -4.437 1.00 90.56 92 ALA A C 1
ATOM 699 O O . ALA A 1 92 ? 4.012 -5.258 -4.929 1.00 90.56 92 ALA A O 1
ATOM 700 N N . SER A 1 93 ? 5.807 -5.818 -3.684 1.00 89.38 93 SER A N 1
ATOM 701 C CA . SER A 1 93 ? 5.415 -7.206 -3.416 1.00 89.38 93 SER A CA 1
ATOM 702 C C . SER A 1 93 ? 4.814 -7.383 -2.029 1.00 89.38 93 SER A C 1
ATOM 704 O O . SER A 1 93 ? 3.794 -8.050 -1.879 1.00 89.38 93 SER A O 1
ATOM 706 N N . GLY A 1 94 ? 5.387 -6.731 -1.015 1.00 91.81 94 GLY A N 1
ATOM 707 C CA . GLY A 1 94 ? 4.982 -6.869 0.385 1.00 91.81 94 GLY A CA 1
ATOM 708 C C . GLY A 1 94 ? 4.567 -5.549 1.019 1.00 91.81 94 GLY A C 1
ATOM 709 O O . GLY A 1 94 ? 5.161 -4.508 0.741 1.00 91.81 94 GLY A O 1
ATOM 710 N N . VAL A 1 95 ? 3.578 -5.600 1.907 1.00 96.19 95 VAL A N 1
ATOM 711 C CA . VAL A 1 95 ? 3.166 -4.499 2.784 1.00 96.19 95 VAL A CA 1
ATOM 712 C C . VAL A 1 95 ? 2.917 -5.049 4.185 1.00 96.19 95 VAL A C 1
ATOM 714 O O . VAL A 1 95 ? 2.253 -6.070 4.341 1.00 96.19 95 VAL A O 1
ATOM 717 N N . ARG A 1 96 ? 3.464 -4.400 5.213 1.00 96.69 96 ARG A N 1
ATOM 718 C CA . ARG A 1 96 ? 3.267 -4.814 6.606 1.00 96.69 96 ARG A CA 1
ATOM 719 C C . ARG A 1 96 ? 3.350 -3.638 7.560 1.00 96.69 96 ARG A C 1
ATOM 721 O O . ARG A 1 96 ? 4.251 -2.817 7.441 1.00 96.69 96 ARG A O 1
ATOM 728 N N . LEU A 1 97 ? 2.446 -3.586 8.528 1.00 95.94 97 LEU A N 1
ATOM 729 C CA . LEU A 1 97 ? 2.524 -2.637 9.632 1.00 95.94 97 LEU A CA 1
ATOM 730 C C . LEU A 1 97 ? 3.406 -3.193 10.752 1.00 95.9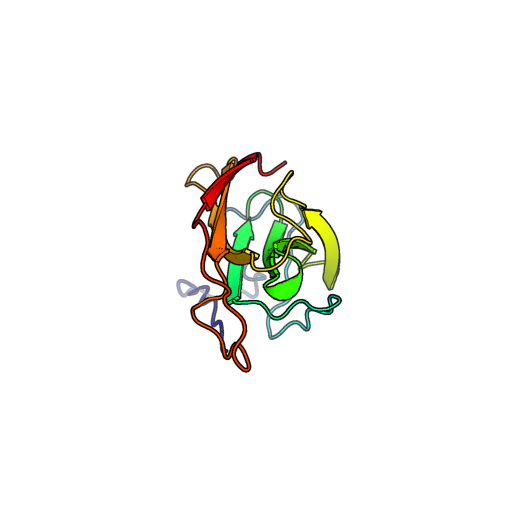4 97 LEU A C 1
ATOM 732 O O . LEU A 1 97 ? 3.488 -4.407 10.946 1.00 95.94 97 LEU A O 1
ATOM 736 N N . ASP A 1 98 ? 4.063 -2.305 11.488 1.00 93.75 98 ASP A N 1
ATOM 737 C CA . ASP A 1 98 ? 4.639 -2.653 12.784 1.00 93.75 98 ASP A CA 1
ATOM 738 C C . ASP A 1 98 ? 3.550 -2.894 13.842 1.00 93.75 98 ASP A C 1
ATOM 740 O O . ASP A 1 98 ? 2.378 -2.567 13.649 1.00 93.75 98 ASP A O 1
ATOM 744 N N . ASP A 1 99 ? 3.947 -3.424 15.000 1.00 90.31 99 ASP A N 1
ATOM 745 C CA . ASP A 1 99 ? 3.014 -3.729 16.093 1.00 90.31 99 ASP A CA 1
ATOM 746 C C . ASP A 1 99 ? 2.278 -2.480 16.619 1.00 90.31 99 ASP A C 1
ATOM 748 O O . ASP A 1 99 ? 1.181 -2.584 17.169 1.00 90.31 99 ASP A O 1
ATOM 752 N N . SER A 1 100 ? 2.871 -1.290 16.456 1.00 90.50 100 SER A N 1
ATOM 753 C CA . SER A 1 100 ? 2.256 -0.015 16.849 1.00 90.50 100 SER A CA 1
ATOM 754 C C . SER A 1 100 ? 1.212 0.495 15.843 1.00 90.50 100 SER A C 1
ATOM 756 O O . SER A 1 100 ? 0.354 1.325 16.182 1.00 90.50 100 SER A O 1
ATOM 758 N N . GLY A 1 101 ? 1.276 -0.007 14.607 1.00 90.12 101 GLY A N 1
ATOM 759 C CA . GLY A 1 101 ? 0.522 0.468 13.456 1.00 90.12 101 GLY A CA 1
ATOM 760 C C . GLY A 1 101 ? 0.981 1.832 12.941 1.00 90.12 101 GLY A C 1
ATOM 761 O O . GLY A 1 101 ? 0.250 2.447 12.168 1.00 90.12 101 GLY A O 1
ATOM 762 N N . ASP A 1 102 ? 2.127 2.355 13.375 1.00 93.12 102 ASP A N 1
ATOM 763 C CA . ASP A 1 102 ? 2.617 3.688 13.000 1.00 93.12 102 ASP A CA 1
ATOM 764 C C . ASP A 1 102 ? 3.634 3.659 11.866 1.00 93.12 102 ASP A C 1
ATOM 766 O O . ASP A 1 102 ? 3.820 4.673 11.190 1.00 93.12 102 ASP A O 1
ATOM 770 N N . ASN A 1 103 ? 4.222 2.498 11.589 1.00 95.38 103 ASN A N 1
ATOM 771 C CA . ASN A 1 103 ? 5.162 2.310 10.495 1.00 95.38 103 ASN A CA 1
ATOM 772 C C . ASN A 1 103 ? 4.625 1.274 9.514 1.00 95.38 103 ASN A C 1
ATOM 774 O O . ASN A 1 103 ? 4.278 0.161 9.902 1.00 95.38 103 ASN A O 1
ATOM 778 N N . LEU A 1 104 ? 4.581 1.643 8.238 1.00 96.62 104 LEU A N 1
ATOM 779 C CA . LEU A 1 104 ? 4.303 0.747 7.129 1.00 96.62 104 LEU A CA 1
ATOM 780 C C . LEU A 1 104 ? 5.622 0.389 6.445 1.00 96.62 104 LEU A C 1
ATOM 782 O O . LEU A 1 104 ? 6.305 1.241 5.873 1.00 96.62 104 LEU A O 1
ATOM 786 N N . PHE A 1 105 ? 5.948 -0.894 6.470 1.00 96.69 105 PHE A N 1
ATOM 787 C CA . PHE A 1 105 ? 7.031 -1.488 5.712 1.00 96.69 105 PHE A CA 1
ATOM 788 C C . PHE A 1 105 ? 6.527 -1.952 4.353 1.00 96.69 105 PHE A C 1
ATOM 790 O O . PHE A 1 105 ? 5.494 -2.615 4.255 1.00 96.69 105 PHE A O 1
ATOM 797 N N . ILE A 1 106 ? 7.274 -1.619 3.308 1.00 95.75 106 ILE A N 1
ATOM 798 C CA . ILE A 1 106 ? 6.959 -1.965 1.927 1.00 95.75 106 ILE A CA 1
ATOM 799 C C . ILE A 1 106 ? 8.170 -2.672 1.336 1.00 95.75 106 ILE A C 1
ATOM 801 O O . ILE A 1 106 ? 9.283 -2.145 1.370 1.00 95.75 106 ILE A O 1
ATOM 805 N N . MET A 1 107 ? 7.952 -3.866 0.799 1.00 93.19 107 MET A N 1
ATOM 806 C CA . MET A 1 107 ? 8.969 -4.608 0.069 1.00 93.19 107 MET A CA 1
ATOM 807 C C . MET A 1 107 ? 8.829 -4.297 -1.418 1.00 93.19 107 MET A C 1
ATOM 809 O O . MET A 1 107 ? 7.756 -4.481 -1.997 1.00 93.19 107 MET A O 1
ATOM 813 N N . ASN A 1 108 ? 9.905 -3.794 -2.010 1.00 90.31 108 ASN A N 1
ATOM 814 C CA . ASN A 1 108 ? 9.967 -3.432 -3.414 1.00 90.31 108 ASN A CA 1
ATOM 815 C C . ASN A 1 108 ? 11.103 -4.184 -4.094 1.00 90.31 108 ASN A C 1
ATOM 817 O O . ASN A 1 108 ? 12.273 -3.925 -3.811 1.00 90.31 108 ASN A O 1
ATOM 821 N N . ASN A 1 109 ? 10.748 -5.116 -4.966 1.00 86.94 109 ASN A N 1
ATOM 822 C CA . ASN A 1 109 ? 11.680 -6.088 -5.508 1.00 86.94 109 ASN A CA 1
ATOM 823 C C . ASN A 1 109 ? 11.860 -5.908 -7.009 1.00 86.94 109 ASN A C 1
ATOM 825 O O . ASN A 1 109 ? 10.988 -5.391 -7.709 1.00 86.94 109 ASN A O 1
ATOM 829 N N . ALA A 1 110 ? 12.979 -6.397 -7.524 1.00 82.75 110 ALA A N 1
ATOM 830 C CA . ALA A 1 110 ? 13.199 -6.472 -8.957 1.00 82.75 110 ALA A CA 1
ATOM 831 C C . ALA A 1 110 ? 12.340 -7.571 -9.595 1.00 82.75 110 ALA A C 1
ATOM 833 O O . ALA A 1 110 ? 12.221 -8.679 -9.068 1.00 82.75 110 A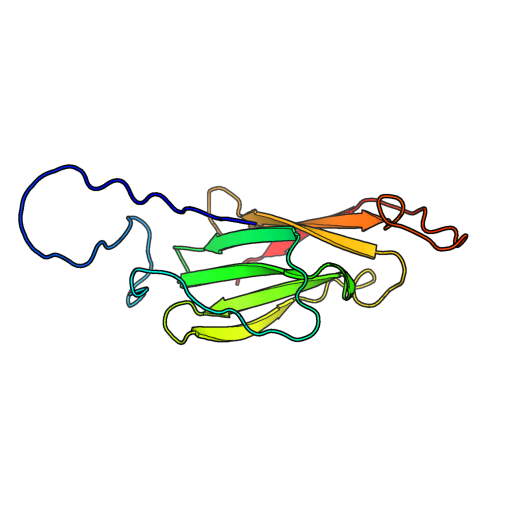LA A O 1
ATOM 834 N N . GLY A 1 111 ? 11.753 -7.274 -10.753 1.00 69.69 111 GLY A N 1
ATOM 835 C CA . GLY A 1 111 ? 10.799 -8.132 -11.453 1.00 69.69 111 GLY A CA 1
ATOM 836 C C . GLY A 1 111 ? 11.320 -9.475 -11.971 1.00 69.69 111 GLY A C 1
ATOM 837 O O . GLY A 1 111 ? 10.506 -10.218 -12.504 1.00 69.69 111 GLY A O 1
ATOM 838 N N . ALA A 1 112 ? 12.605 -9.827 -11.821 1.00 60.84 112 ALA A N 1
ATOM 839 C CA . ALA A 1 112 ? 13.219 -11.068 -12.336 1.00 60.84 112 ALA A CA 1
ATOM 840 C C . ALA A 1 112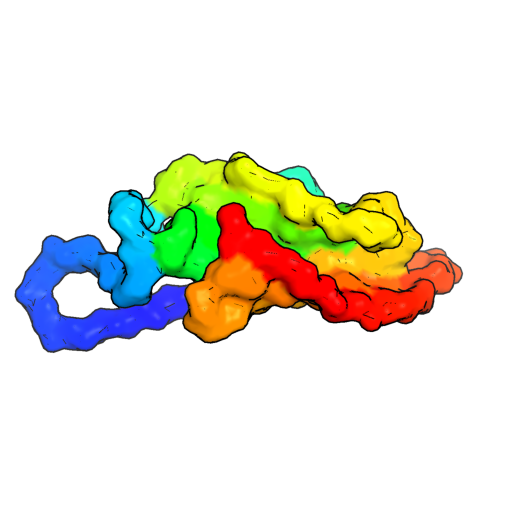 ? 12.487 -12.380 -11.998 1.00 60.84 112 ALA A C 1
ATOM 842 O O . ALA A 1 112 ? 12.739 -13.400 -12.633 1.00 60.84 112 ALA A O 1
ATOM 843 N N . ALA A 1 113 ? 11.562 -12.365 -11.039 1.00 59.91 113 ALA A N 1
ATOM 844 C CA . ALA A 1 113 ? 10.666 -13.480 -10.751 1.00 59.91 113 ALA A CA 1
ATOM 845 C C . ALA A 1 113 ? 9.526 -13.685 -11.783 1.00 59.91 113 ALA A C 1
ATOM 847 O O . ALA A 1 113 ? 8.855 -14.716 -11.737 1.00 59.91 113 ALA A O 1
ATOM 848 N N . PHE A 1 114 ? 9.284 -12.743 -12.702 1.00 65.00 114 PHE A N 1
ATOM 849 C CA . PHE A 1 114 ? 8.197 -12.776 -13.692 1.00 65.00 114 PHE A CA 1
ATOM 850 C C . PHE A 1 114 ? 8.702 -13.076 -15.113 1.00 65.00 114 PHE A C 1
ATOM 852 O O . PHE A 1 114 ? 9.890 -12.955 -15.392 1.00 65.00 114 PHE A O 1
ATOM 859 N N . SER A 1 115 ? 7.802 -13.475 -16.027 1.00 65.56 115 SER A N 1
ATOM 860 C CA . SER A 1 115 ? 8.160 -13.671 -17.443 1.00 65.56 115 SER A CA 1
ATOM 861 C C . SER A 1 115 ? 8.668 -12.361 -18.030 1.00 65.56 115 SER A C 1
ATOM 863 O O . SER A 1 115 ? 7.967 -11.351 -17.991 1.00 65.56 115 SER A O 1
ATOM 865 N N . THR A 1 116 ? 9.885 -12.385 -18.563 1.00 67.81 116 THR A N 1
ATOM 866 C CA . THR A 1 116 ? 10.585 -11.174 -18.997 1.00 67.81 116 THR A CA 1
ATOM 867 C C . THR A 1 116 ? 10.534 -10.965 -20.507 1.00 67.81 116 THR A C 1
ATOM 869 O O . THR A 1 116 ? 11.026 -9.951 -20.990 1.00 67.81 116 THR A O 1
ATOM 872 N N . ASP A 1 117 ? 9.998 -11.932 -21.265 1.00 73.69 117 ASP A N 1
ATOM 873 C CA . ASP A 1 117 ? 10.064 -11.997 -22.735 1.00 73.69 117 ASP A CA 1
ATOM 874 C C . ASP A 1 117 ? 11.480 -11.720 -23.291 1.00 73.69 117 ASP A C 1
ATOM 876 O O . ASP A 1 117 ? 11.658 -11.195 -24.388 1.00 73.69 117 ASP A O 1
ATOM 880 N N . GLY A 1 118 ? 12.511 -12.089 -22.519 1.00 74.00 118 GLY A N 1
ATOM 881 C CA . GLY A 1 118 ? 13.922 -11.883 -22.856 1.00 74.00 118 GLY A CA 1
ATOM 882 C C . GLY A 1 118 ? 14.531 -10.576 -22.335 1.00 74.00 118 GLY A C 1
ATOM 883 O O 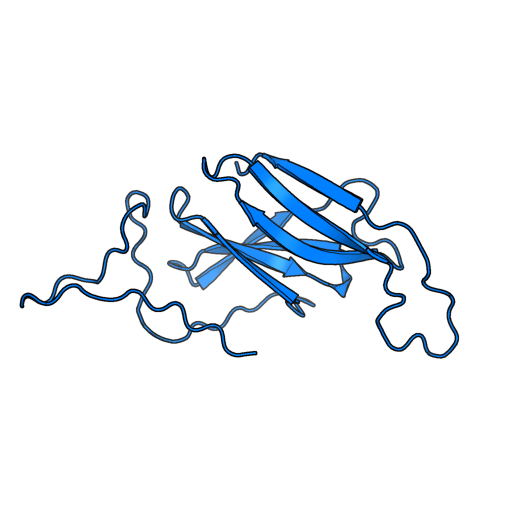. GLY A 1 118 ? 15.723 -10.357 -22.540 1.00 74.00 118 GLY A O 1
ATOM 884 N N . ALA A 1 119 ? 13.765 -9.726 -21.647 1.00 71.06 119 ALA A N 1
ATOM 885 C CA . ALA A 1 119 ? 14.290 -8.548 -20.965 1.00 71.06 119 ALA A CA 1
ATOM 886 C C . ALA A 1 119 ? 15.100 -8.939 -19.717 1.00 71.06 119 ALA A C 1
ATOM 888 O O . ALA A 1 119 ? 14.729 -9.854 -18.977 1.00 71.06 119 ALA A O 1
ATOM 889 N N . ASP A 1 120 ? 16.190 -8.217 -19.461 1.00 72.19 120 ASP A N 1
ATOM 890 C CA . ASP A 1 120 ? 16.851 -8.255 -18.160 1.00 72.19 120 ASP A CA 1
ATOM 891 C C . ASP A 1 120 ? 16.109 -7.316 -17.206 1.00 72.19 120 ASP A C 1
ATOM 893 O O . ASP A 1 120 ? 16.022 -6.108 -17.430 1.00 72.19 120 ASP A O 1
ATOM 897 N N . ILE A 1 121 ? 15.529 -7.900 -16.166 1.00 70.88 121 ILE A N 1
ATOM 898 C CA . ILE A 1 121 ? 14.797 -7.196 -15.111 1.00 70.88 121 ILE A CA 1
ATOM 899 C C . ILE A 1 121 ? 15.364 -7.550 -13.732 1.00 70.88 121 ILE A C 1
ATOM 901 O O . ILE A 1 121 ? 14.657 -7.495 -12.720 1.00 70.88 121 ILE A O 1
ATOM 905 N N . ALA A 1 122 ? 16.643 -7.937 -13.695 1.00 75.81 122 ALA A N 1
ATOM 906 C CA . ALA A 1 122 ? 17.425 -7.948 -12.473 1.00 75.81 122 ALA A CA 1
ATOM 907 C C . ALA A 1 122 ? 17.517 -6.532 -11.885 1.00 75.81 122 ALA A C 1
ATOM 909 O O . ALA A 1 122 ? 17.369 -5.523 -12.575 1.00 75.81 122 ALA A O 1
ATOM 910 N N . GLY A 1 123 ? 17.749 -6.457 -10.582 1.00 77.56 123 GLY A N 1
ATOM 911 C CA . GLY A 1 123 ? 17.830 -5.190 -9.874 1.00 77.56 123 GLY A CA 1
ATOM 912 C C . GLY A 1 123 ? 17.803 -5.387 -8.368 1.00 77.56 123 GLY A C 1
ATOM 913 O O . GLY A 1 123 ? 17.820 -6.516 -7.868 1.00 77.56 123 GLY A O 1
ATOM 914 N N . ASP A 1 124 ? 17.742 -4.268 -7.660 1.00 84.81 124 ASP A N 1
ATOM 915 C CA . ASP A 1 124 ? 17.786 -4.249 -6.207 1.00 84.81 124 ASP A CA 1
ATOM 916 C C . ASP A 1 124 ? 16.445 -4.636 -5.578 1.00 84.81 124 ASP A C 1
ATOM 918 O O . ASP A 1 124 ? 15.367 -4.344 -6.101 1.00 84.81 124 ASP A O 1
ATOM 922 N N . ASN A 1 125 ? 16.529 -5.241 -4.394 1.00 86.12 125 ASN A N 1
ATOM 923 C CA . ASN A 1 125 ? 15.387 -5.453 -3.514 1.00 86.12 125 ASN A CA 1
ATOM 924 C C . ASN A 1 125 ? 15.499 -4.490 -2.334 1.00 86.12 125 ASN A C 1
ATOM 926 O O . ASN A 1 125 ? 16.496 -4.483 -1.612 1.00 86.12 125 ASN A O 1
ATOM 930 N N . ASN A 1 126 ? 14.464 -3.687 -2.138 1.00 88.88 126 ASN A N 1
ATOM 931 C CA . ASN A 1 126 ? 14.439 -2.584 -1.195 1.00 88.88 126 ASN A CA 1
ATOM 932 C C . ASN A 1 126 ? 13.370 -2.828 -0.129 1.00 88.88 126 ASN A C 1
ATOM 934 O O . ASN A 1 126 ? 12.219 -3.133 -0.443 1.00 88.88 126 ASN A O 1
ATOM 938 N N . LEU A 1 127 ? 13.742 -2.632 1.137 1.00 92.88 127 LEU A N 1
ATOM 939 C CA . LEU A 1 127 ? 12.794 -2.518 2.241 1.00 92.88 127 LEU A CA 1
ATOM 940 C C . LEU A 1 127 ? 12.616 -1.039 2.574 1.00 92.88 127 LEU A C 1
ATOM 942 O O . LEU A 1 127 ? 13.555 -0.371 3.004 1.00 92.88 127 LEU A O 1
ATOM 946 N N . VAL A 1 128 ? 11.408 -0.531 2.374 1.00 93.44 128 VAL A N 1
ATOM 947 C CA . VAL A 1 128 ? 11.060 0.873 2.600 1.00 93.44 128 VAL A CA 1
ATOM 948 C C . VAL A 1 128 ? 10.233 0.967 3.873 1.00 93.44 128 VAL A C 1
ATOM 950 O O . VAL A 1 128 ? 9.271 0.226 4.030 1.00 93.44 128 VAL A O 1
ATOM 953 N N . ASN A 1 129 ? 10.586 1.889 4.766 1.00 94.56 129 ASN A N 1
ATOM 954 C CA . ASN A 1 129 ? 9.764 2.249 5.918 1.00 94.56 129 ASN A CA 1
ATOM 955 C C . ASN A 1 129 ? 9.146 3.631 5.679 1.00 94.56 129 ASN A C 1
ATOM 957 O O . ASN A 1 129 ? 9.856 4.579 5.337 1.00 94.56 129 ASN A O 1
ATOM 961 N N . THR A 1 130 ? 7.838 3.750 5.869 1.00 90.25 130 THR A N 1
ATOM 962 C CA . THR A 1 130 ? 7.126 5.025 5.850 1.00 90.25 130 THR A CA 1
ATOM 963 C C . THR A 1 130 ? 6.164 5.116 7.024 1.00 90.25 130 THR A C 1
ATOM 965 O O . THR A 1 130 ? 5.640 4.110 7.497 1.00 90.25 130 THR A O 1
ATOM 968 N N . SER A 1 131 ? 5.897 6.330 7.497 1.00 87.25 131 SER A N 1
ATOM 969 C CA . SER A 1 131 ? 4.888 6.532 8.528 1.00 87.25 131 SER A CA 1
ATOM 970 C C . SER A 1 131 ? 3.500 6.221 7.971 1.00 87.25 131 SER A C 1
ATOM 972 O O . SER A 1 131 ? 3.072 6.782 6.961 1.00 87.25 131 SER A O 1
ATOM 974 N N . SER A 1 132 ? 2.771 5.346 8.657 1.00 73.00 132 SER A N 1
ATOM 975 C CA . SER A 1 132 ? 1.342 5.155 8.446 1.00 73.00 132 SER A CA 1
ATOM 976 C C . SER A 1 132 ? 0.640 6.386 9.020 1.00 73.00 132 SER A C 1
ATOM 978 O O . SER A 1 132 ? 0.272 6.414 10.185 1.00 73.00 132 SER A O 1
ATOM 980 N N . THR A 1 133 ? 0.515 7.476 8.266 1.00 63.91 133 THR A N 1
ATOM 981 C CA . THR A 1 133 ? -0.303 8.642 8.676 1.00 63.91 133 THR A CA 1
ATOM 982 C C . THR A 1 133 ? -1.709 8.524 8.156 1.00 63.91 133 THR A C 1
ATOM 984 O O . THR A 1 133 ? -1.855 8.235 6.948 1.00 63.91 133 THR A O 1
#

pLDDT: mean 79.11, std 18.85, range [26.59, 96.94]

Radius of gyration: 16.76 Å; chains: 1; bounding box: 44×26×46 Å

Secondary structure (DSSP, 8-state):
-------PPPS---------TTPPTT--PPSS------TT---S-EEEETTTTEEEEEETTTTEEEEEETTTTEEEEEEE-TTTTT-TTEEEEEEEE-TTSSEEEEEEEEGGGS--TT-------EEEEEE--